Protein AF-A0A2L0F1R9-F1 (afdb_monomer)

Solvent-accessible surface area (backbone atoms only — not comparable to full-atom values): 8525 Å² total; per-residue (Å²): 133,54,76,65,56,53,52,50,51,50,50,52,46,52,49,32,51,51,50,29,54,49,26,49,49,51,19,50,38,36,67,78,36,43,50,64,43,26,44,50,38,36,63,46,84,71,78,64,96,80,45,59,57,54,50,50,19,52,49,28,46,52,47,27,50,54,28,47,51,23,57,75,40,32,87,84,40,50,66,40,33,49,53,45,15,51,56,27,46,56,44,29,55,54,37,50,52,46,73,75,64,57,87,58,61,24,77,60,31,68,63,51,47,75,48,48,22,59,48,25,42,50,52,14,54,48,31,45,52,55,44,74,70,47,95,64,80,67,60,82,83,63,68,84,81,79,78,80,80,81,85,85,80,79,135

Sequence (155 aa):
MTPSDRALGRRITALLAALVLVDLTLAIWAFFFPQAWFDAFHGTAYVDPAALLPRAAASWTGFLLMQSIALVRWRMETWWLLIVAGVRLSEVFSDLVYVLMADDVTWFAMTALPATGPLNALFGWWLIRAWKRRPGSSRLHGSSLRADAPASGLS

Organism: Sorangium cellulosum (NCBI:txid56)

Secondary structure (DSSP, 8-state):
--HHHHHHHHHHHHHHHHHHHHHHHHHHHHHH-HHHHHHHHTSS----TT-HHHHHHHHHHHHHHHHHHHHHHTTT-TTHHHHHHHHHHHHHHHHHHHHHH-SS--HHHHHHHHHHHHHHHHHHHHHHHHHHTSTTTTSSSSSSS-S--------

Structure (mmCIF, N/CA/C/O backbone):
data_AF-A0A2L0F1R9-F1
#
_entry.id   AF-A0A2L0F1R9-F1
#
loop_
_atom_site.group_PDB
_atom_site.id
_atom_site.type_symbol
_atom_site.label_atom_id
_atom_site.label_alt_id
_atom_site.label_comp_id
_atom_site.label_asym_id
_atom_site.label_entity_id
_atom_site.label_seq_id
_atom_site.pdbx_PDB_ins_code
_atom_site.Cartn_x
_atom_site.Cartn_y
_atom_site.Cartn_z
_atom_site.occupancy
_atom_site.B_iso_or_equiv
_atom_site.auth_seq_id
_atom_site.auth_comp_id
_atom_site.auth_asym_id
_atom_site.auth_atom_id
_atom_site.pdbx_PDB_model_num
ATOM 1 N N . MET A 1 1 ? -23.088 0.816 20.670 1.00 62.81 1 MET A N 1
ATOM 2 C CA . MET A 1 1 ? -22.220 1.382 19.611 1.00 62.81 1 MET A CA 1
ATOM 3 C C . MET A 1 1 ? -22.983 2.510 18.937 1.00 62.81 1 MET A C 1
ATOM 5 O O . MET A 1 1 ? -24.098 2.269 18.481 1.00 62.81 1 MET A O 1
ATOM 9 N N . THR A 1 2 ? -22.450 3.730 18.946 1.00 81.06 2 THR A N 1
ATOM 10 C CA . THR A 1 2 ? -23.170 4.903 18.423 1.00 81.06 2 THR A CA 1
ATOM 11 C C . THR A 1 2 ? -23.281 4.851 16.885 1.00 81.06 2 THR A C 1
ATOM 13 O O . THR A 1 2 ? -22.531 4.114 16.230 1.00 81.06 2 THR A O 1
ATOM 16 N N . PRO A 1 3 ? -24.208 5.599 16.253 1.00 80.50 3 PRO A N 1
ATOM 17 C CA . PRO A 1 3 ? -24.269 5.700 14.792 1.00 80.50 3 PRO A CA 1
ATOM 18 C C . PRO A 1 3 ? -22.939 6.138 14.154 1.00 80.50 3 PRO A C 1
ATOM 20 O O . PRO A 1 3 ? -22.554 5.590 13.116 1.00 80.50 3 PRO A O 1
ATOM 23 N N . SER A 1 4 ? -22.204 7.053 14.797 1.00 84.94 4 SER A N 1
ATOM 24 C CA . SER A 1 4 ? -20.882 7.513 14.352 1.00 84.94 4 SER A CA 1
ATOM 25 C C . SER A 1 4 ? -19.816 6.414 14.454 1.00 84.94 4 SER A C 1
ATOM 27 O O . SER A 1 4 ? -19.027 6.256 13.520 1.00 84.94 4 SER A O 1
ATOM 29 N N . ASP A 1 5 ? -19.844 5.579 15.498 1.00 86.19 5 ASP A N 1
ATOM 30 C CA . ASP A 1 5 ? -18.935 4.428 15.632 1.00 86.19 5 ASP A CA 1
ATOM 31 C C . ASP A 1 5 ? -19.138 3.397 14.515 1.00 86.19 5 ASP A C 1
ATOM 33 O O . ASP A 1 5 ? -18.168 2.842 13.980 1.00 86.19 5 ASP A O 1
ATOM 37 N N . ARG A 1 6 ? -20.402 3.132 14.146 1.00 89.31 6 ARG A N 1
ATOM 38 C CA . ARG A 1 6 ? -20.746 2.219 13.042 1.00 89.31 6 ARG A CA 1
ATOM 39 C C . ARG A 1 6 ? -20.261 2.766 11.703 1.00 89.31 6 ARG A C 1
ATOM 41 O O . ARG A 1 6 ? -19.674 2.019 10.921 1.00 89.31 6 ARG A O 1
ATOM 48 N N . ALA A 1 7 ? -20.457 4.061 11.455 1.00 93.94 7 ALA A N 1
ATOM 49 C CA . ALA A 1 7 ? -19.968 4.718 10.246 1.00 93.94 7 ALA A CA 1
ATOM 50 C C . ALA A 1 7 ? -18.433 4.679 10.154 1.00 93.94 7 ALA A C 1
ATOM 52 O O . ALA A 1 7 ? -17.897 4.304 9.112 1.00 93.94 7 ALA A O 1
ATOM 53 N N . LEU A 1 8 ? -17.727 4.983 11.250 1.00 93.56 8 LEU A N 1
ATOM 54 C CA . LEU A 1 8 ? -16.269 4.861 11.323 1.00 93.56 8 LEU A CA 1
ATOM 55 C C . LEU A 1 8 ? -15.819 3.424 11.039 1.00 93.56 8 LEU A C 1
ATOM 57 O O . LEU A 1 8 ? -14.900 3.215 10.255 1.00 93.56 8 LEU A O 1
ATOM 61 N N . GLY A 1 9 ? -16.491 2.429 11.622 1.00 95.50 9 GLY A N 1
ATOM 62 C CA . GLY A 1 9 ? -16.140 1.030 11.396 1.00 95.50 9 GLY A CA 1
ATOM 63 C C . GLY A 1 9 ? -16.305 0.573 9.946 1.00 95.50 9 GLY A C 1
ATOM 64 O O . GLY A 1 9 ? -15.455 -0.159 9.438 1.00 95.50 9 GLY A O 1
ATOM 65 N N . ARG A 1 10 ? -17.351 1.045 9.254 1.00 96.81 10 ARG A N 1
ATOM 66 C CA . ARG A 1 10 ? -17.509 0.806 7.811 1.00 96.81 10 ARG A CA 1
ATOM 67 C C . ARG A 1 10 ? -16.386 1.451 7.006 1.00 96.81 10 ARG A C 1
ATOM 69 O O . ARG A 1 10 ? -15.834 0.789 6.140 1.00 96.81 10 ARG A O 1
ATOM 76 N N . ARG A 1 11 ? -16.007 2.692 7.330 1.00 97.75 11 ARG A N 1
ATOM 77 C CA . ARG A 1 11 ? -14.901 3.399 6.658 1.00 97.75 11 ARG A CA 1
ATOM 78 C C . ARG A 1 11 ? -13.561 2.686 6.844 1.00 97.75 11 ARG A C 1
ATOM 80 O O . ARG A 1 11 ? -12.839 2.532 5.872 1.00 97.75 11 ARG A O 1
ATOM 87 N N . ILE A 1 12 ? -13.264 2.202 8.054 1.00 97.81 12 ILE A N 1
ATOM 88 C CA . ILE A 1 12 ? -12.049 1.411 8.323 1.00 97.81 12 ILE A CA 1
ATOM 89 C C . ILE A 1 12 ? -12.054 0.138 7.472 1.00 97.81 12 ILE A C 1
ATOM 91 O O . ILE A 1 12 ? -11.073 -0.154 6.803 1.00 97.81 12 ILE A O 1
ATOM 95 N N . THR A 1 13 ? -13.175 -0.590 7.465 1.00 98.31 13 THR A N 1
ATOM 96 C CA . THR A 1 13 ? -13.307 -1.836 6.691 1.00 98.31 13 THR A CA 1
ATOM 97 C C . THR A 1 13 ? -13.138 -1.579 5.192 1.00 98.31 13 THR A C 1
ATOM 99 O O . THR A 1 13 ? -12.407 -2.305 4.533 1.00 98.31 13 THR A O 1
ATOM 102 N N . ALA A 1 14 ? -13.777 -0.530 4.665 1.00 98.50 14 ALA A N 1
ATOM 103 C CA . ALA A 1 14 ? -13.685 -0.158 3.257 1.00 98.50 14 ALA A CA 1
ATOM 104 C C . ALA A 1 14 ? -12.257 0.242 2.863 1.00 98.50 14 ALA A C 1
ATOM 106 O O . ALA A 1 14 ? -11.772 -0.212 1.834 1.00 98.50 14 ALA A O 1
ATOM 107 N N . LEU A 1 15 ? -11.570 1.030 3.699 1.00 98.44 15 LEU A N 1
ATOM 108 C CA . LEU A 1 15 ? -10.174 1.387 3.459 1.00 98.44 15 LEU A CA 1
ATOM 109 C C . LEU A 1 15 ? -9.278 0.144 3.462 1.00 98.44 15 LEU A C 1
ATOM 111 O O . LEU A 1 15 ? -8.523 -0.046 2.521 1.00 98.44 15 LEU A O 1
ATOM 115 N N . LEU A 1 16 ? -9.382 -0.722 4.475 1.00 98.62 16 LEU A N 1
ATOM 116 C CA . LEU A 1 16 ? -8.581 -1.950 4.541 1.00 98.62 16 LEU A CA 1
ATOM 117 C C . LEU A 1 16 ? -8.825 -2.854 3.326 1.00 98.62 16 LEU A C 1
ATOM 119 O O . LEU A 1 16 ? -7.867 -3.364 2.759 1.00 98.62 16 LEU A O 1
ATOM 123 N N . ALA A 1 17 ? -10.078 -3.006 2.890 1.00 98.69 17 ALA A N 1
ATOM 124 C CA . ALA A 1 17 ? -10.408 -3.772 1.691 1.00 98.69 17 ALA A CA 1
ATOM 125 C C . ALA A 1 17 ? -9.820 -3.142 0.418 1.00 98.69 17 ALA A C 1
ATOM 127 O O . ALA A 1 17 ? -9.255 -3.853 -0.406 1.00 98.69 17 ALA A O 1
ATOM 128 N N . ALA A 1 18 ? -9.900 -1.816 0.271 1.00 98.44 18 ALA A N 1
ATOM 129 C CA . ALA A 1 18 ? -9.290 -1.117 -0.857 1.00 98.44 18 ALA A CA 1
ATOM 130 C C . ALA A 1 18 ? -7.767 -1.308 -0.879 1.00 98.44 18 ALA A C 1
ATOM 132 O O . ALA A 1 18 ? -7.210 -1.611 -1.928 1.00 98.44 18 ALA A O 1
ATOM 133 N N . LEU A 1 19 ? -7.109 -1.212 0.281 1.00 98.38 19 LEU A N 1
ATOM 134 C CA . LEU A 1 19 ? -5.678 -1.477 0.402 1.00 98.38 19 LEU A CA 1
ATOM 135 C C . LEU A 1 19 ? -5.348 -2.923 -0.004 1.00 98.38 19 LEU A C 1
ATOM 137 O O . LEU A 1 19 ? -4.481 -3.107 -0.851 1.00 98.38 19 LEU A O 1
ATOM 141 N N . VAL A 1 20 ? -6.068 -3.939 0.517 1.00 98.69 20 VAL A N 1
ATOM 142 C CA . VAL A 1 20 ? -5.958 -5.362 0.087 1.00 98.69 20 VAL A CA 1
ATOM 143 C C . VAL A 1 20 ? -5.954 -5.469 -1.434 1.00 98.69 20 VAL A C 1
ATOM 145 O O . VAL A 1 20 ? -5.047 -6.074 -1.994 1.00 98.69 20 VAL A O 1
ATOM 148 N N . LEU A 1 21 ? -6.935 -4.861 -2.098 1.00 98.56 21 LEU A N 1
ATOM 149 C CA . LEU A 1 21 ? -7.051 -4.940 -3.551 1.00 98.56 21 LEU A CA 1
ATOM 150 C C . LEU A 1 21 ? -5.886 -4.257 -4.275 1.00 98.56 21 LEU A C 1
ATOM 152 O O . LEU A 1 21 ? -5.399 -4.799 -5.267 1.00 98.56 21 LEU A O 1
ATOM 156 N N . VAL A 1 22 ? -5.423 -3.107 -3.782 1.00 97.31 22 VAL A N 1
ATOM 157 C CA . VAL A 1 22 ? -4.289 -2.383 -4.373 1.00 97.31 22 VAL A CA 1
ATOM 158 C C . VAL A 1 22 ? -3.011 -3.216 -4.302 1.00 97.31 22 VAL A C 1
ATOM 160 O O . VAL A 1 22 ? -2.426 -3.485 -5.347 1.00 97.31 22 VAL A O 1
ATOM 163 N N . ASP A 1 23 ? -2.601 -3.690 -3.121 1.00 98.19 23 ASP A N 1
ATOM 164 C CA . ASP A 1 23 ? -1.336 -4.434 -3.013 1.00 98.19 23 ASP A CA 1
ATOM 165 C C . ASP A 1 23 ? -1.412 -5.818 -3.659 1.00 98.19 23 ASP A C 1
ATOM 167 O O . ASP A 1 23 ? -0.413 -6.294 -4.188 1.00 98.19 23 ASP A O 1
ATOM 171 N N . LEU A 1 24 ? -2.594 -6.445 -3.691 1.00 98.50 24 LEU A N 1
ATOM 172 C CA . LEU A 1 24 ? -2.804 -7.652 -4.490 1.00 98.50 24 LEU A CA 1
ATOM 173 C C . LEU A 1 24 ? -2.557 -7.376 -5.976 1.00 98.50 24 LEU A C 1
ATOM 175 O O . LEU A 1 24 ? -1.864 -8.146 -6.636 1.00 98.50 24 LEU A O 1
ATOM 179 N N . THR A 1 25 ? -3.105 -6.274 -6.491 1.00 98.06 25 THR A N 1
ATOM 180 C CA . THR A 1 25 ? -2.939 -5.883 -7.896 1.00 98.06 25 THR A CA 1
ATOM 181 C C . THR A 1 25 ? -1.476 -5.584 -8.204 1.00 98.06 25 THR A C 1
ATOM 183 O O . THR A 1 25 ? -0.948 -6.113 -9.177 1.00 98.06 25 THR A O 1
ATOM 186 N N . LEU A 1 26 ? -0.804 -4.795 -7.360 1.00 96.69 26 LEU A N 1
ATOM 187 C CA . LEU A 1 26 ? 0.607 -4.447 -7.537 1.00 96.69 26 LEU A CA 1
ATOM 188 C C . LEU A 1 26 ? 1.517 -5.678 -7.458 1.00 96.69 26 LEU A C 1
ATOM 190 O O . LEU A 1 26 ? 2.365 -5.863 -8.329 1.00 96.69 26 LEU A O 1
ATOM 194 N N . ALA A 1 27 ? 1.308 -6.554 -6.470 1.00 98.00 27 ALA A N 1
ATOM 195 C CA . ALA A 1 27 ? 2.075 -7.788 -6.330 1.00 98.00 27 ALA A CA 1
ATOM 196 C C . ALA A 1 27 ? 1.891 -8.714 -7.540 1.00 98.00 27 ALA A C 1
ATOM 198 O O . ALA A 1 27 ? 2.876 -9.219 -8.076 1.00 98.00 27 ALA A O 1
ATOM 199 N N . ILE A 1 28 ? 0.650 -8.909 -8.008 1.00 98.25 28 ILE A N 1
ATOM 200 C CA . ILE A 1 28 ? 0.379 -9.733 -9.193 1.00 98.25 28 ILE A CA 1
ATOM 201 C C . ILE A 1 28 ? 1.031 -9.122 -10.434 1.00 98.25 28 ILE A C 1
ATOM 203 O O . ILE A 1 28 ? 1.691 -9.832 -11.192 1.00 98.25 28 ILE A O 1
ATOM 207 N N . TRP A 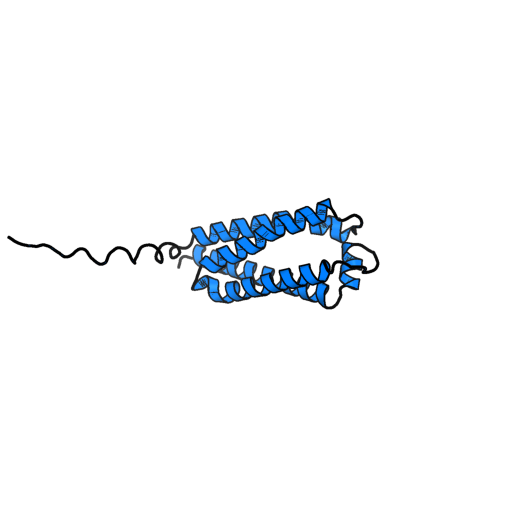1 29 ? 0.859 -7.816 -10.643 1.00 97.81 29 TRP A N 1
ATOM 208 C CA . TRP A 1 29 ? 1.400 -7.130 -11.810 1.00 97.81 29 TRP A CA 1
ATOM 209 C C . TRP A 1 29 ? 2.924 -7.262 -11.862 1.00 97.81 29 TRP A C 1
ATOM 211 O O . TRP A 1 29 ? 3.466 -7.702 -12.872 1.00 97.81 29 TRP A O 1
ATOM 221 N N . ALA A 1 30 ? 3.609 -6.983 -10.756 1.00 97.06 30 ALA A N 1
ATOM 222 C CA . ALA A 1 30 ? 5.064 -7.016 -10.720 1.00 97.06 30 ALA A 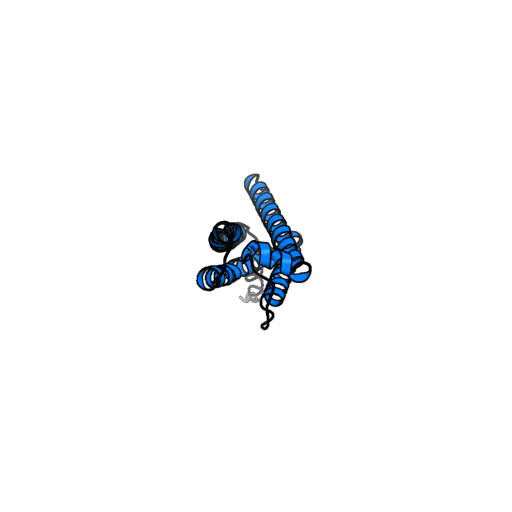CA 1
ATOM 223 C C . ALA A 1 30 ? 5.666 -8.428 -10.749 1.00 97.06 30 ALA A C 1
ATOM 225 O O . ALA A 1 30 ? 6.708 -8.613 -11.374 1.00 97.06 30 ALA A O 1
ATOM 226 N N . PHE A 1 31 ? 5.031 -9.435 -10.135 1.00 97.44 31 PHE A N 1
ATOM 227 C CA . PHE A 1 31 ? 5.542 -10.810 -10.205 1.00 97.44 31 PHE A CA 1
ATOM 228 C C . PHE A 1 31 ? 5.286 -11.480 -11.551 1.00 97.44 31 PHE A C 1
ATOM 230 O O . PHE A 1 31 ? 6.179 -12.126 -12.095 1.00 97.44 31 PHE A O 1
ATOM 237 N N . PHE A 1 32 ? 4.060 -11.379 -12.066 1.00 98.06 32 PHE A N 1
ATOM 238 C CA . PHE A 1 32 ? 3.626 -12.197 -13.200 1.00 98.06 32 PHE A CA 1
ATOM 239 C C . PHE A 1 32 ? 3.670 -11.452 -14.532 1.00 98.06 32 PHE A C 1
ATOM 241 O O . PHE A 1 32 ? 3.745 -12.089 -15.581 1.00 98.06 32 PHE A O 1
ATOM 248 N N . PHE A 1 33 ? 3.658 -10.118 -14.507 1.00 97.94 33 PHE A N 1
ATOM 249 C CA . PHE A 1 33 ? 3.646 -9.288 -15.709 1.00 97.94 33 PHE A CA 1
ATOM 250 C C . PHE A 1 33 ? 4.683 -8.147 -15.633 1.00 97.94 33 PHE A C 1
ATOM 252 O O . PHE A 1 33 ? 4.331 -6.988 -15.871 1.00 97.94 33 PHE A O 1
ATOM 259 N N . PRO A 1 34 ? 5.966 -8.443 -15.332 1.00 97.25 34 PRO A N 1
ATOM 260 C CA . PRO A 1 34 ? 6.982 -7.417 -15.092 1.00 97.25 34 PRO A CA 1
ATOM 261 C C . PRO A 1 34 ? 7.226 -6.516 -16.308 1.00 97.25 34 PRO A C 1
ATOM 263 O O . PRO A 1 34 ? 7.380 -5.310 -16.143 1.00 97.25 34 PRO A O 1
ATOM 266 N N . GLN A 1 35 ? 7.176 -7.063 -17.531 1.00 97.62 35 GLN A N 1
ATOM 267 C CA . GLN A 1 35 ? 7.290 -6.254 -18.749 1.00 97.62 35 GLN A CA 1
ATOM 268 C C . GLN A 1 35 ? 6.130 -5.266 -18.879 1.00 97.62 35 GLN A C 1
ATOM 270 O O . GLN A 1 35 ? 6.365 -4.085 -19.081 1.00 97.62 35 GLN A O 1
ATOM 275 N N . ALA A 1 36 ? 4.887 -5.714 -18.678 1.00 97.56 36 ALA A N 1
ATOM 276 C CA . ALA A 1 36 ? 3.728 -4.825 -18.743 1.00 97.56 36 ALA A CA 1
ATOM 277 C C . ALA A 1 36 ? 3.777 -3.735 -17.659 1.00 97.56 36 ALA A C 1
ATOM 279 O O . ALA A 1 36 ? 3.273 -2.633 -17.862 1.00 97.56 36 ALA A O 1
ATOM 280 N N . TRP A 1 37 ? 4.356 -4.044 -16.494 1.00 96.44 37 TRP A N 1
ATOM 281 C CA . TRP A 1 37 ? 4.586 -3.054 -15.444 1.00 96.44 37 TRP A CA 1
ATOM 282 C C . TRP A 1 37 ? 5.622 -2.017 -15.900 1.00 96.44 37 TRP A C 1
ATOM 284 O O . TRP A 1 37 ? 5.363 -0.819 -15.814 1.00 96.44 37 TRP A O 1
ATOM 294 N N . PHE A 1 38 ? 6.749 -2.460 -16.466 1.00 95.31 38 PHE A N 1
ATOM 295 C CA . PHE A 1 38 ? 7.780 -1.573 -17.015 1.00 95.31 38 PHE A CA 1
ATOM 296 C C . PHE A 1 38 ? 7.256 -0.713 -18.166 1.00 95.31 38 PHE A C 1
ATOM 298 O O . PHE A 1 38 ? 7.492 0.491 -18.175 1.00 95.31 38 PHE A O 1
ATOM 305 N N . ASP A 1 39 ? 6.470 -1.276 -19.080 1.00 95.88 39 ASP A N 1
ATOM 306 C CA . ASP A 1 39 ? 5.844 -0.525 -20.170 1.00 95.88 39 ASP A CA 1
ATOM 307 C C . ASP A 1 39 ? 4.930 0.583 -19.630 1.00 95.88 39 ASP A C 1
ATOM 309 O O . ASP A 1 39 ? 4.935 1.706 -20.134 1.00 95.88 39 ASP A O 1
ATOM 313 N N . ALA A 1 40 ? 4.163 0.289 -18.576 1.00 94.88 40 ALA A N 1
ATOM 314 C CA . ALA A 1 40 ? 3.245 1.248 -17.979 1.00 94.88 40 ALA A CA 1
ATOM 315 C C . ALA A 1 40 ? 3.955 2.341 -17.175 1.00 94.88 40 ALA A C 1
ATOM 317 O O . ALA A 1 40 ? 3.522 3.491 -17.241 1.00 94.88 40 ALA A O 1
ATOM 318 N N . PHE A 1 41 ? 5.006 2.015 -16.416 1.00 93.38 41 PHE A N 1
ATOM 319 C CA . PHE A 1 41 ? 5.662 2.970 -15.514 1.00 93.38 41 PHE A CA 1
ATOM 320 C C . PHE A 1 41 ? 6.896 3.652 -16.110 1.00 93.38 41 PHE A C 1
ATOM 322 O O . PHE A 1 41 ? 7.111 4.832 -15.843 1.00 93.38 41 PHE A O 1
ATOM 329 N N . HIS A 1 42 ? 7.655 2.957 -16.953 1.00 93.75 42 HIS A N 1
ATOM 330 C CA . HIS A 1 42 ? 8.917 3.432 -17.527 1.00 93.75 42 HIS A CA 1
ATOM 331 C C . HIS A 1 42 ? 8.881 3.578 -19.052 1.00 93.75 42 HIS A C 1
ATOM 333 O O . HIS A 1 42 ? 9.608 4.397 -19.602 1.00 93.75 42 HIS A O 1
ATOM 339 N N . GLY A 1 43 ? 8.019 2.832 -19.752 1.00 94.38 43 GLY A N 1
ATOM 340 C CA . GLY A 1 43 ? 7.957 2.853 -21.217 1.00 94.38 43 GLY A CA 1
ATOM 341 C C . GLY A 1 43 ? 9.188 2.229 -21.884 1.00 94.38 43 GLY A C 1
ATOM 342 O O . GLY A 1 43 ? 9.498 2.555 -23.029 1.00 94.38 43 GLY A O 1
ATOM 343 N N . THR A 1 44 ? 9.901 1.359 -21.166 1.00 93.44 44 THR A N 1
ATOM 344 C CA . THR A 1 44 ? 11.159 0.734 -21.592 1.00 93.44 44 THR A CA 1
ATOM 345 C C . THR A 1 44 ? 11.128 -0.785 -21.394 1.00 93.44 44 THR A C 1
ATOM 347 O O . THR A 1 44 ? 10.267 -1.334 -20.705 1.00 93.44 44 THR A O 1
ATOM 350 N N . ALA A 1 45 ? 12.071 -1.496 -22.021 1.00 95.62 45 ALA A N 1
ATOM 351 C CA . ALA A 1 45 ? 12.208 -2.941 -21.848 1.00 95.62 45 ALA A CA 1
ATOM 352 C C . ALA A 1 45 ? 12.568 -3.296 -20.394 1.00 95.62 45 ALA A C 1
ATOM 354 O O . ALA A 1 45 ? 13.395 -2.628 -19.773 1.00 95.62 45 ALA A O 1
ATOM 355 N N . TYR A 1 46 ? 11.988 -4.376 -19.866 1.00 95.31 46 TYR A N 1
ATOM 356 C CA . TYR A 1 46 ? 12.278 -4.844 -18.514 1.00 95.31 46 TYR A CA 1
ATOM 357 C C . TYR A 1 46 ? 13.706 -5.388 -18.414 1.00 95.31 46 TYR A C 1
ATOM 359 O O . TYR A 1 46 ? 14.020 -6.465 -18.926 1.00 95.31 46 TYR A O 1
ATOM 367 N N . VAL A 1 47 ? 14.563 -4.642 -17.715 1.00 94.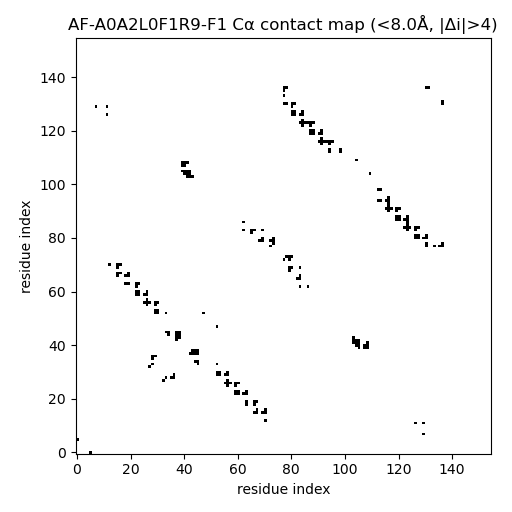31 47 VAL A N 1
ATOM 368 C CA . VAL A 1 47 ? 15.940 -5.020 -17.386 1.00 94.31 47 VAL A CA 1
ATOM 369 C C . VAL A 1 47 ? 16.191 -4.675 -15.919 1.00 94.31 47 VAL A C 1
ATOM 371 O O . VAL A 1 47 ? 16.291 -3.507 -15.562 1.00 94.31 47 VAL A O 1
ATOM 374 N N . ASP A 1 48 ? 16.291 -5.692 -15.063 1.00 91.75 48 ASP A N 1
ATOM 375 C CA . ASP A 1 48 ? 16.423 -5.514 -13.611 1.00 91.75 48 ASP A CA 1
ATOM 376 C C . ASP A 1 48 ? 17.496 -6.447 -13.020 1.00 91.75 48 ASP A C 1
ATOM 378 O O . ASP A 1 48 ? 17.184 -7.478 -12.416 1.00 91.75 48 ASP A O 1
ATOM 382 N N . PRO A 1 49 ? 18.790 -6.121 -13.199 1.00 92.50 49 PRO A N 1
ATOM 383 C CA . PRO A 1 49 ? 19.889 -6.962 -12.722 1.00 92.50 49 PRO A CA 1
ATOM 384 C C . PRO A 1 49 ? 19.966 -7.034 -11.190 1.00 92.50 49 PRO A C 1
ATOM 386 O O . PRO A 1 49 ? 20.580 -7.953 -10.651 1.00 92.50 49 PRO A O 1
ATOM 389 N N . ALA A 1 50 ? 19.357 -6.074 -10.488 1.00 93.12 50 ALA A N 1
ATOM 390 C CA . ALA A 1 50 ? 19.352 -5.990 -9.031 1.00 93.12 50 ALA A CA 1
ATOM 391 C C . ALA A 1 50 ? 18.083 -6.586 -8.389 1.00 93.12 50 ALA A C 1
ATOM 393 O O . ALA A 1 50 ? 17.967 -6.578 -7.161 1.00 93.12 50 ALA A O 1
ATOM 394 N N . ALA A 1 51 ? 17.154 -7.116 -9.195 1.00 93.44 51 ALA A N 1
ATOM 395 C CA . ALA A 1 51 ? 15.875 -7.675 -8.757 1.00 93.44 51 ALA A CA 1
ATOM 396 C C . ALA A 1 51 ? 15.053 -6.715 -7.867 1.00 93.44 51 ALA A C 1
ATOM 398 O O . ALA A 1 51 ? 14.411 -7.136 -6.896 1.00 93.44 51 ALA A O 1
ATOM 399 N N . LEU A 1 52 ? 15.066 -5.420 -8.191 1.00 92.56 52 LEU A N 1
ATOM 400 C CA . LEU A 1 52 ? 14.310 -4.392 -7.480 1.00 92.56 52 LEU A CA 1
ATOM 401 C C . LEU A 1 52 ? 12.795 -4.575 -7.631 1.00 92.56 52 LEU A C 1
ATOM 403 O O . LEU A 1 52 ? 12.080 -4.456 -6.634 1.00 92.56 52 LEU A O 1
ATOM 407 N N . LEU A 1 53 ? 12.298 -4.918 -8.824 1.00 94.75 53 LEU A N 1
ATOM 408 C CA . LEU A 1 53 ? 10.865 -5.112 -9.059 1.00 94.75 53 LEU A CA 1
ATOM 409 C C . LEU A 1 53 ? 10.331 -6.370 -8.343 1.00 94.75 53 LEU A C 1
ATOM 411 O O . LEU A 1 53 ? 9.341 -6.251 -7.616 1.00 94.75 53 LEU A O 1
ATOM 415 N N . PRO A 1 54 ? 10.983 -7.550 -8.417 1.00 96.25 54 PRO A N 1
ATOM 416 C CA . PRO A 1 54 ? 10.607 -8.697 -7.588 1.00 96.25 54 PRO A CA 1
ATOM 417 C C . PRO A 1 54 ? 10.673 -8.410 -6.083 1.00 96.25 54 PRO A C 1
ATOM 419 O O . PRO A 1 54 ? 9.823 -8.878 -5.323 1.00 96.25 54 PRO A O 1
ATOM 422 N N . ARG A 1 55 ? 11.655 -7.616 -5.629 1.00 96.44 55 ARG A N 1
ATOM 423 C CA . ARG A 1 55 ? 11.747 -7.196 -4.224 1.00 96.44 55 ARG A CA 1
ATOM 424 C C . ARG A 1 55 ? 10.579 -6.289 -3.828 1.00 96.44 55 ARG A C 1
ATOM 426 O O . ARG A 1 55 ? 10.025 -6.476 -2.746 1.00 96.44 55 ARG A O 1
ATOM 433 N N . ALA A 1 56 ? 10.179 -5.351 -4.685 1.00 95.31 56 ALA A N 1
ATOM 434 C CA . ALA A 1 56 ? 8.992 -4.525 -4.468 1.00 95.31 56 ALA A CA 1
ATOM 435 C C . ALA A 1 56 ? 7.715 -5.384 -4.418 1.00 95.31 56 ALA A C 1
ATOM 437 O O . ALA A 1 56 ? 6.918 -5.251 -3.490 1.00 95.31 56 ALA A O 1
ATOM 438 N N . ALA A 1 57 ? 7.576 -6.350 -5.331 1.00 97.25 57 ALA A N 1
ATOM 439 C CA . ALA A 1 57 ? 6.460 -7.293 -5.346 1.00 97.25 57 ALA A CA 1
ATOM 440 C C . ALA A 1 57 ? 6.370 -8.131 -4.056 1.00 97.25 57 ALA A C 1
ATOM 442 O O . ALA A 1 57 ? 5.278 -8.348 -3.514 1.00 97.25 57 ALA A O 1
ATOM 443 N N . ALA A 1 58 ? 7.516 -8.555 -3.511 1.00 97.75 58 ALA A N 1
ATOM 444 C CA . ALA A 1 58 ? 7.583 -9.238 -2.222 1.00 97.75 58 ALA A CA 1
ATOM 445 C C . ALA A 1 58 ? 7.145 -8.328 -1.060 1.00 97.75 58 ALA A C 1
ATOM 447 O O . ALA A 1 58 ? 6.382 -8.770 -0.197 1.00 97.75 58 ALA A O 1
ATOM 448 N N . SER A 1 59 ? 7.556 -7.054 -1.059 1.00 97.06 59 SER A N 1
ATOM 449 C CA . SER A 1 59 ? 7.089 -6.063 -0.078 1.00 97.06 59 SER A CA 1
ATOM 450 C C . SER A 1 59 ? 5.571 -5.876 -0.139 1.00 97.06 59 SER A C 1
ATOM 452 O O . SER A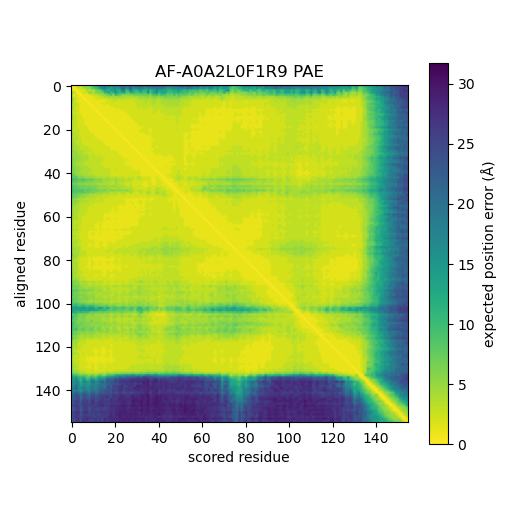 1 59 ? 4.904 -6.017 0.888 1.00 97.06 59 SER A O 1
ATOM 454 N N . TRP A 1 60 ? 5.001 -5.672 -1.333 1.00 98.31 60 TRP A N 1
ATOM 455 C CA . TRP A 1 60 ? 3.548 -5.558 -1.516 1.00 98.31 60 TRP A CA 1
ATOM 456 C C . TRP A 1 60 ? 2.806 -6.825 -1.086 1.00 98.31 60 TRP A C 1
ATOM 458 O O . TRP A 1 60 ? 1.743 -6.738 -0.479 1.00 98.31 60 TRP A O 1
ATOM 468 N N . THR A 1 61 ? 3.391 -8.009 -1.281 1.00 98.44 61 THR A N 1
ATOM 469 C CA . THR A 1 61 ? 2.828 -9.267 -0.757 1.00 98.44 61 THR A CA 1
ATOM 470 C C . THR A 1 61 ? 2.827 -9.303 0.774 1.00 98.44 61 THR A C 1
ATOM 472 O O . THR A 1 61 ? 1.849 -9.734 1.391 1.00 98.44 61 THR A O 1
ATOM 475 N N . GLY A 1 62 ? 3.891 -8.809 1.414 1.00 98.31 62 GLY A N 1
ATOM 476 C CA . GLY A 1 62 ? 3.942 -8.637 2.866 1.00 98.31 62 GLY A CA 1
ATOM 477 C C . GLY A 1 62 ? 2.865 -7.673 3.373 1.00 98.31 62 GLY A C 1
ATOM 478 O O . GLY A 1 62 ? 2.185 -7.962 4.360 1.00 98.31 62 GLY A O 1
ATOM 479 N N . PHE A 1 63 ? 2.650 -6.560 2.670 1.00 98.12 63 PHE A N 1
ATOM 480 C CA . PHE A 1 63 ? 1.595 -5.599 3.000 1.00 98.12 63 PHE A CA 1
ATOM 481 C C . PHE A 1 63 ? 0.213 -6.221 2.839 1.00 98.12 63 PHE A C 1
ATOM 483 O O . PHE A 1 63 ? -0.565 -6.227 3.798 1.00 98.12 63 PHE A O 1
ATOM 490 N N . LEU A 1 64 ? -0.044 -6.843 1.685 1.00 98.62 64 LEU A N 1
ATOM 491 C CA . LEU A 1 64 ? -1.248 -7.613 1.390 1.00 98.62 64 LEU A CA 1
ATOM 492 C C . LEU A 1 64 ? -1.585 -8.585 2.523 1.00 98.62 64 LEU A C 1
ATOM 494 O O . LEU A 1 64 ? -2.735 -8.633 2.967 1.00 98.62 64 LEU A O 1
ATOM 498 N N . LEU A 1 65 ? -0.599 -9.327 3.028 1.00 98.62 65 LEU A N 1
ATOM 499 C CA . LEU A 1 65 ? -0.795 -10.227 4.161 1.00 98.62 65 LEU A CA 1
ATOM 500 C C . LEU A 1 65 ? -1.217 -9.455 5.420 1.00 98.62 65 LEU A C 1
ATOM 502 O O . LEU A 1 65 ? -2.266 -9.748 6.000 1.00 98.62 65 LEU A O 1
ATOM 506 N N . MET A 1 66 ? -0.442 -8.445 5.826 1.00 98.56 66 MET A N 1
ATOM 507 C CA . MET A 1 66 ? -0.706 -7.686 7.055 1.00 98.56 66 MET A CA 1
ATOM 508 C C . MET A 1 66 ? -2.074 -6.996 7.039 1.00 98.56 66 MET A C 1
ATOM 510 O O . MET A 1 66 ? -2.814 -7.057 8.024 1.00 98.56 66 MET A O 1
ATOM 514 N N . GLN A 1 67 ? -2.456 -6.372 5.925 1.00 98.44 67 GLN A N 1
ATOM 515 C CA . GLN A 1 67 ? -3.751 -5.701 5.818 1.00 98.44 67 GLN A CA 1
ATOM 516 C C . GLN A 1 67 ? -4.925 -6.667 5.646 1.00 98.44 67 GLN A C 1
ATOM 518 O O . GLN A 1 67 ? -6.022 -6.343 6.095 1.00 98.44 67 GLN A O 1
ATOM 523 N N . SER A 1 68 ? -4.713 -7.859 5.077 1.00 98.69 68 SER A N 1
ATOM 524 C CA . SER A 1 68 ? -5.738 -8.911 5.038 1.00 98.69 68 SER A CA 1
ATOM 525 C C . SER A 1 68 ? -6.030 -9.431 6.442 1.00 98.69 68 SER A C 1
ATOM 527 O O . SER A 1 68 ? -7.193 -9.549 6.833 1.00 98.69 68 SER A O 1
ATOM 529 N N . ILE A 1 69 ? -4.983 -9.656 7.245 1.00 98.56 69 ILE A N 1
ATOM 530 C CA . ILE A 1 69 ? -5.149 -10.015 8.656 1.00 98.56 69 ILE A CA 1
ATOM 531 C C . ILE A 1 69 ? -5.874 -8.883 9.389 1.00 98.56 69 ILE A C 1
ATOM 533 O O . ILE A 1 69 ? -6.878 -9.127 10.066 1.00 98.56 69 ILE A O 1
ATOM 537 N N . ALA A 1 70 ? -5.438 -7.635 9.195 1.00 98.25 70 ALA A N 1
ATOM 538 C CA . ALA A 1 70 ? -6.091 -6.481 9.795 1.00 98.25 70 ALA A CA 1
ATOM 539 C C . ALA A 1 70 ? -7.569 -6.378 9.395 1.00 98.25 70 ALA A C 1
ATOM 541 O O . ALA A 1 70 ? -8.400 -6.147 10.269 1.00 98.25 70 ALA A O 1
ATOM 542 N N . LEU A 1 71 ? -7.929 -6.605 8.126 1.00 98.44 71 LEU A N 1
ATOM 543 C CA . LEU A 1 71 ? -9.308 -6.547 7.625 1.00 98.44 71 LEU A CA 1
ATOM 544 C C . LEU A 1 71 ? -10.251 -7.465 8.415 1.00 98.44 71 LEU A C 1
ATOM 546 O O . LEU A 1 71 ? -11.379 -7.069 8.721 1.00 98.44 71 LEU A O 1
ATOM 550 N N . VAL A 1 72 ? -9.771 -8.646 8.806 1.00 98.38 72 VAL A N 1
ATOM 551 C CA . VAL A 1 72 ? -10.538 -9.618 9.596 1.00 98.38 72 VAL A CA 1
ATOM 552 C C . VAL A 1 72 ? -10.472 -9.315 11.099 1.00 98.38 72 VAL A C 1
ATOM 554 O O . VAL A 1 72 ? -11.463 -9.477 11.813 1.00 98.38 72 VAL A O 1
ATOM 557 N N . ARG A 1 73 ? -9.319 -8.861 11.604 1.00 96.94 73 ARG A N 1
ATOM 558 C CA . ARG A 1 73 ? -9.008 -8.855 13.047 1.00 96.94 73 ARG A CA 1
ATOM 559 C C . ARG A 1 73 ? -9.202 -7.510 13.738 1.00 96.94 73 ARG A C 1
ATOM 561 O O . ARG A 1 73 ? -9.428 -7.484 14.949 1.00 96.94 73 ARG A O 1
ATOM 568 N N . TRP A 1 74 ? -9.220 -6.397 12.999 1.00 95.88 74 TRP A N 1
ATOM 569 C CA . TRP A 1 74 ? -9.194 -5.043 13.573 1.00 95.88 74 TRP A CA 1
ATOM 570 C C . TRP A 1 74 ? -10.351 -4.733 14.539 1.00 95.88 74 TRP A C 1
ATOM 572 O O . TRP A 1 74 ? -10.229 -3.861 15.401 1.00 95.88 74 TRP A O 1
ATOM 582 N N . ARG A 1 75 ? -11.496 -5.419 14.399 1.00 93.56 75 ARG A N 1
ATOM 583 C CA . ARG A 1 75 ? -12.659 -5.232 15.284 1.00 93.56 75 ARG A CA 1
ATOM 584 C C . ARG A 1 75 ? -12.447 -5.815 16.676 1.00 93.56 75 ARG A C 1
ATOM 586 O O . ARG A 1 75 ? -12.975 -5.253 17.630 1.00 93.56 75 ARG A O 1
ATOM 593 N N . MET A 1 76 ? -11.727 -6.930 16.764 1.00 92.50 76 MET A N 1
ATOM 594 C CA . MET A 1 76 ? -11.395 -7.597 18.025 1.00 92.50 76 MET A CA 1
ATOM 595 C C . MET A 1 76 ? -10.113 -7.011 18.623 1.00 92.50 76 MET A C 1
ATOM 597 O O . MET A 1 76 ? -10.002 -6.852 19.832 1.00 92.50 76 MET A O 1
ATOM 601 N N . GLU A 1 77 ? -9.174 -6.633 17.761 1.00 94.31 77 GLU A N 1
ATOM 602 C CA . GLU A 1 77 ? -7.824 -6.223 18.118 1.00 94.31 77 GLU A CA 1
ATOM 603 C C . GLU A 1 77 ? -7.455 -4.948 17.351 1.00 94.31 77 GLU A C 1
ATOM 605 O O . GLU A 1 77 ? -6.962 -4.982 16.224 1.00 94.31 77 GLU A O 1
ATOM 610 N N . THR A 1 78 ? -7.709 -3.784 17.950 1.00 94.25 78 THR A N 1
ATOM 611 C CA . THR A 1 78 ? -7.562 -2.498 17.244 1.00 94.25 78 THR A CA 1
ATOM 612 C C . THR A 1 78 ? -6.117 -2.161 16.881 1.00 94.25 78 THR A C 1
ATOM 614 O O . THR A 1 78 ? -5.900 -1.353 15.980 1.00 94.25 78 THR A O 1
ATOM 617 N N . TRP A 1 79 ? -5.129 -2.770 17.541 1.00 95.81 79 TRP A N 1
ATOM 618 C CA . TRP A 1 79 ? -3.703 -2.548 17.285 1.00 95.81 79 TRP A CA 1
ATOM 619 C C . TRP A 1 79 ? -3.277 -2.943 15.859 1.00 95.81 79 TRP A C 1
ATOM 621 O O . TRP A 1 79 ? -2.343 -2.347 15.331 1.00 95.81 79 TRP A O 1
ATOM 631 N N . TRP A 1 80 ? -4.024 -3.820 15.174 1.00 97.44 80 TRP A N 1
ATOM 632 C CA . TRP A 1 80 ? -3.827 -4.101 13.744 1.00 97.44 80 TRP A CA 1
ATOM 633 C C . TRP A 1 80 ? -3.920 -2.849 12.860 1.00 97.44 80 TRP A C 1
ATOM 635 O O . TRP A 1 80 ? -3.260 -2.774 11.826 1.00 97.44 80 TRP A O 1
ATOM 645 N N . LEU A 1 81 ? -4.678 -1.826 13.276 1.00 97.75 81 LEU A N 1
ATOM 646 C CA . LEU A 1 81 ? -4.717 -0.542 12.568 1.00 97.75 81 LEU A CA 1
ATOM 647 C C . LEU A 1 81 ? -3.371 0.190 12.630 1.00 97.75 81 LEU A C 1
ATOM 649 O O . LEU A 1 81 ? -3.029 0.892 11.683 1.00 97.75 81 LEU A O 1
ATOM 653 N N . LEU A 1 82 ? -2.608 0.023 13.717 1.00 97.88 82 LEU A N 1
ATOM 654 C CA . LEU A 1 82 ? -1.268 0.596 13.846 1.00 97.88 82 LEU A CA 1
ATOM 655 C C . LEU A 1 82 ? -0.251 -0.141 12.978 1.00 97.88 82 LEU A C 1
ATOM 657 O O . LEU A 1 82 ? 0.599 0.520 12.392 1.00 97.88 82 LEU A O 1
ATOM 661 N N . ILE A 1 83 ? -0.362 -1.469 12.841 1.00 98.31 83 ILE A N 1
ATOM 662 C CA . ILE A 1 83 ? 0.494 -2.219 11.907 1.00 98.31 83 ILE A CA 1
ATOM 663 C C . ILE A 1 83 ? 0.283 -1.699 10.490 1.00 98.31 83 ILE A C 1
ATOM 665 O O . ILE A 1 83 ? 1.243 -1.316 9.827 1.00 98.31 83 ILE A O 1
ATOM 669 N N . VAL A 1 84 ? -0.973 -1.648 10.031 1.00 98.50 84 VAL A N 1
ATOM 670 C CA . VAL A 1 84 ? -1.267 -1.186 8.668 1.00 98.50 84 VAL A CA 1
ATOM 671 C C . VAL A 1 84 ? -0.870 0.277 8.496 1.00 98.50 84 VAL A C 1
ATOM 673 O O . VAL A 1 84 ? -0.368 0.645 7.440 1.00 98.50 84 VAL A O 1
ATOM 676 N N . ALA A 1 85 ? -1.021 1.112 9.529 1.00 98.38 85 ALA A N 1
ATOM 677 C CA . ALA A 1 85 ? -0.503 2.472 9.482 1.00 98.38 85 ALA A CA 1
ATOM 678 C C . ALA A 1 85 ? 1.020 2.512 9.294 1.00 98.38 85 ALA A C 1
ATOM 680 O O . ALA A 1 85 ? 1.493 3.277 8.461 1.00 98.38 85 ALA A O 1
ATOM 681 N N . GLY A 1 86 ? 1.773 1.679 10.019 1.00 98.06 86 GLY A N 1
ATOM 682 C CA . GLY A 1 86 ? 3.223 1.553 9.860 1.00 98.06 86 GLY A CA 1
ATOM 683 C C . GLY A 1 86 ? 3.616 1.128 8.445 1.00 98.06 86 GLY A C 1
ATOM 684 O O . GLY A 1 86 ? 4.460 1.775 7.837 1.00 98.06 86 GLY A O 1
ATOM 685 N N . VAL A 1 87 ? 2.925 0.125 7.897 1.00 97.56 87 VAL A N 1
ATOM 686 C CA . VAL A 1 87 ? 3.081 -0.322 6.502 1.00 97.56 87 VAL A CA 1
ATOM 687 C C . VAL A 1 87 ? 2.852 0.819 5.504 1.00 97.56 87 VAL A C 1
ATOM 689 O O . VAL A 1 87 ? 3.639 1.004 4.583 1.00 97.56 87 VAL A O 1
ATOM 692 N N . ARG A 1 88 ? 1.799 1.629 5.681 1.00 97.75 88 ARG A N 1
ATOM 693 C CA . ARG A 1 88 ? 1.564 2.765 4.775 1.00 97.75 88 ARG A CA 1
ATOM 694 C C . ARG A 1 88 ? 2.629 3.837 4.914 1.00 97.75 88 ARG A C 1
ATOM 696 O O . ARG A 1 88 ? 3.081 4.381 3.918 1.00 97.75 88 ARG A O 1
ATOM 703 N N . LEU A 1 89 ? 3.052 4.138 6.136 1.00 97.50 89 LEU A N 1
ATOM 704 C CA . LEU A 1 89 ? 4.072 5.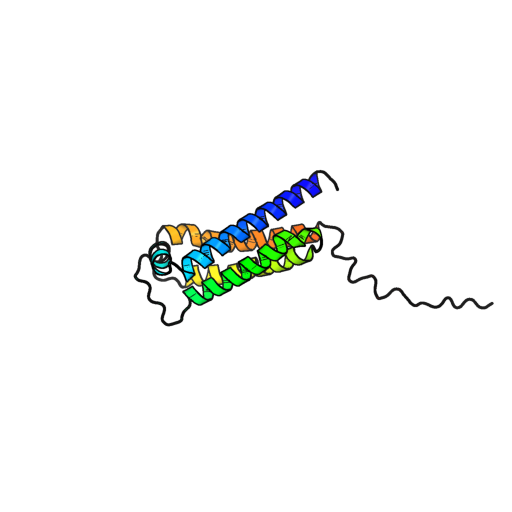154 6.364 1.00 97.50 89 LEU A CA 1
ATOM 705 C C . LEU A 1 89 ? 5.448 4.739 5.828 1.00 97.50 89 LEU A C 1
ATOM 707 O O . LEU A 1 89 ? 6.188 5.617 5.396 1.00 97.50 89 LEU A O 1
ATOM 711 N N . SER A 1 90 ? 5.787 3.443 5.804 1.00 95.75 90 SER A N 1
ATOM 712 C CA . SER A 1 90 ? 7.040 2.996 5.182 1.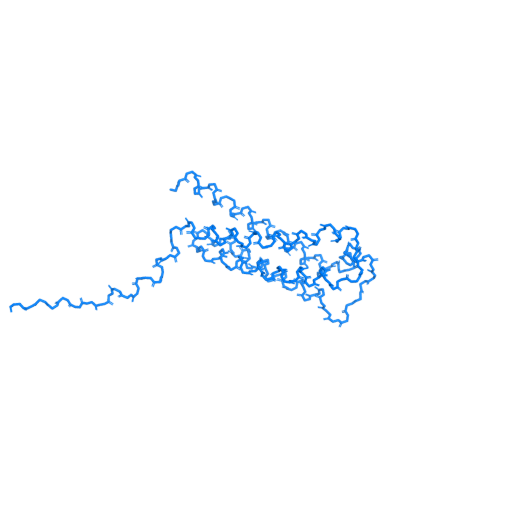00 95.75 90 SER A CA 1
ATOM 713 C C . SER A 1 90 ? 7.064 3.241 3.674 1.00 95.75 90 SER A C 1
ATOM 715 O O . SER A 1 90 ? 8.106 3.629 3.153 1.00 95.75 90 SER A O 1
ATOM 717 N N . GLU A 1 91 ? 5.923 3.109 2.992 1.00 94.88 91 GLU A N 1
ATOM 718 C CA . GLU A 1 91 ? 5.846 3.335 1.542 1.00 94.88 91 GLU A CA 1
ATOM 719 C C . GLU A 1 91 ? 6.029 4.794 1.140 1.00 94.88 91 GLU A C 1
ATOM 721 O O . GLU A 1 91 ? 6.487 5.055 0.037 1.00 94.88 91 GLU A O 1
ATOM 726 N N . VAL A 1 92 ? 5.797 5.751 2.043 1.00 94.50 92 VAL A N 1
ATOM 727 C CA . VAL A 1 92 ? 6.073 7.172 1.767 1.00 94.50 92 VAL A CA 1
ATOM 728 C C . VAL A 1 92 ? 7.533 7.381 1.352 1.00 94.50 92 VAL A C 1
ATOM 730 O O . VAL A 1 92 ? 7.819 8.192 0.474 1.00 94.50 92 VAL A O 1
ATOM 733 N N . PHE A 1 93 ? 8.460 6.642 1.967 1.00 90.62 93 PHE A N 1
ATOM 734 C CA . PHE A 1 93 ? 9.877 6.720 1.624 1.00 90.62 93 PHE A CA 1
ATOM 735 C C . PHE A 1 93 ? 10.191 5.989 0.319 1.00 90.62 93 PHE A C 1
ATOM 737 O O . PHE A 1 93 ? 10.973 6.509 -0.472 1.00 90.62 93 PHE A O 1
ATOM 744 N N . SER A 1 94 ? 9.563 4.835 0.073 1.00 89.75 94 SER A N 1
ATOM 745 C CA . SER A 1 94 ? 9.671 4.115 -1.202 1.00 89.75 94 SER A CA 1
ATOM 746 C C . SER A 1 94 ? 9.210 4.997 -2.367 1.00 89.75 94 SER A C 1
ATOM 748 O O . SER A 1 94 ? 9.945 5.168 -3.335 1.00 89.75 94 SER A O 1
ATOM 750 N N . ASP A 1 95 ? 8.039 5.626 -2.228 1.00 89.81 95 ASP A N 1
ATOM 751 C CA . ASP A 1 95 ? 7.441 6.534 -3.210 1.00 89.81 95 ASP A CA 1
ATOM 752 C C . ASP A 1 95 ? 8.337 7.756 -3.461 1.00 89.81 95 ASP A C 1
ATOM 754 O O . ASP A 1 95 ? 8.572 8.143 -4.605 1.00 89.81 95 ASP A O 1
ATOM 758 N N . LEU A 1 96 ? 8.884 8.352 -2.393 1.00 88.12 96 LEU A N 1
ATOM 759 C CA . LEU A 1 96 ? 9.785 9.499 -2.508 1.00 88.12 96 LEU A CA 1
ATOM 760 C C . LEU A 1 96 ? 11.075 9.134 -3.247 1.00 88.12 96 LEU A C 1
ATOM 762 O O . LEU A 1 96 ? 11.490 9.864 -4.143 1.00 88.12 96 LEU A O 1
ATOM 766 N N . VAL A 1 97 ? 11.706 8.016 -2.879 1.00 89.31 97 VAL A N 1
ATOM 767 C CA . VAL A 1 97 ? 12.919 7.538 -3.556 1.00 89.31 97 VAL A CA 1
ATOM 768 C C . VAL A 1 97 ? 12.624 7.267 -5.026 1.00 89.31 97 VAL A C 1
ATOM 770 O O . VAL A 1 97 ? 13.400 7.683 -5.878 1.00 89.31 97 VAL A O 1
ATOM 773 N N . TYR A 1 98 ? 11.483 6.647 -5.328 1.00 87.62 98 TYR A N 1
ATOM 774 C CA . TYR A 1 98 ? 11.079 6.368 -6.700 1.00 87.62 98 TYR A CA 1
ATOM 775 C C . TYR A 1 98 ? 10.953 7.652 -7.521 1.00 87.62 98 TYR A C 1
ATOM 777 O O . TYR A 1 98 ? 11.570 7.774 -8.573 1.00 87.62 98 TYR A O 1
ATOM 785 N N . VAL A 1 99 ? 10.185 8.631 -7.037 1.00 86.62 99 VAL A N 1
ATOM 786 C CA . VAL A 1 99 ? 9.966 9.894 -7.759 1.00 86.62 99 VAL A CA 1
ATOM 787 C C . VAL A 1 99 ? 11.274 10.661 -7.973 1.00 86.62 99 VAL A C 1
ATOM 789 O O . VAL A 1 99 ? 11.425 11.323 -8.994 1.00 86.62 99 VAL A O 1
ATOM 792 N N . LEU A 1 100 ? 12.217 10.583 -7.029 1.00 87.69 100 LEU A N 1
ATOM 793 C CA . LEU A 1 100 ? 13.494 11.296 -7.118 1.00 87.69 100 LEU A CA 1
ATOM 794 C C . LEU A 1 100 ? 14.550 10.587 -7.973 1.00 87.69 100 LEU A C 1
ATOM 796 O O . LEU A 1 100 ? 15.479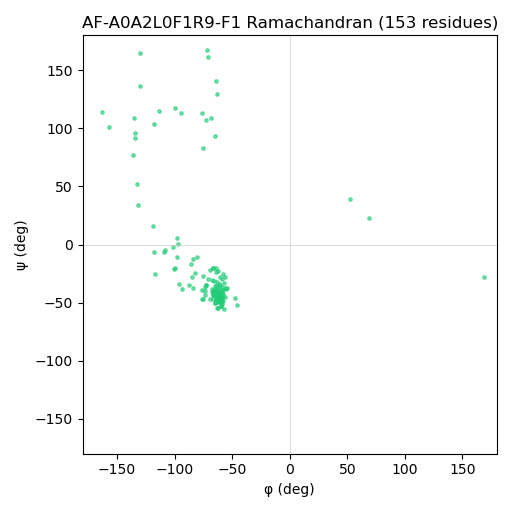 11.253 -8.423 1.00 87.69 100 LEU A O 1
ATOM 800 N N . MET A 1 101 ? 14.458 9.265 -8.138 1.00 89.81 101 MET A N 1
ATOM 801 C CA . MET A 1 101 ? 15.509 8.454 -8.768 1.00 89.81 101 MET A CA 1
ATOM 802 C C . MET A 1 101 ? 15.080 7.745 -10.053 1.00 89.81 101 MET A C 1
ATOM 804 O O . MET A 1 101 ? 15.918 7.120 -10.693 1.00 89.81 101 MET A O 1
ATOM 808 N N . ALA A 1 102 ? 13.804 7.793 -10.435 1.00 86.56 102 ALA A N 1
ATOM 809 C CA . ALA A 1 102 ? 13.361 7.216 -11.697 1.00 86.56 102 ALA A CA 1
ATOM 810 C C . ALA A 1 102 ? 13.749 8.132 -12.869 1.00 86.56 102 ALA A C 1
ATOM 812 O O . ALA A 1 102 ? 13.211 9.230 -13.002 1.00 86.56 102 ALA A O 1
ATOM 813 N N . ASP A 1 103 ? 14.666 7.658 -13.715 1.00 81.12 103 ASP A N 1
ATOM 814 C CA . ASP A 1 103 ? 15.167 8.406 -14.877 1.00 81.12 103 ASP A CA 1
ATOM 815 C C . ASP A 1 103 ? 14.138 8.466 -16.019 1.00 81.12 103 ASP A C 1
ATOM 817 O O . ASP A 1 103 ? 13.889 9.527 -16.590 1.00 81.12 103 ASP A O 1
ATOM 821 N N . ASP A 1 104 ? 13.484 7.337 -16.303 1.00 85.12 104 ASP A N 1
ATOM 822 C CA . ASP A 1 104 ? 12.471 7.213 -17.349 1.00 85.12 104 ASP A CA 1
ATOM 823 C C . ASP A 1 104 ? 11.107 6.935 -16.715 1.00 85.12 104 ASP A C 1
ATOM 825 O O . ASP A 1 104 ? 10.897 5.886 -16.102 1.00 85.12 104 ASP A O 1
ATOM 829 N N . VAL A 1 105 ? 10.165 7.869 -16.851 1.00 90.94 105 VAL A N 1
ATOM 830 C CA . VAL A 1 105 ? 8.785 7.699 -16.378 1.00 90.94 105 VAL A CA 1
ATOM 831 C C . VAL A 1 105 ? 7.785 8.054 -17.470 1.00 90.94 105 VAL A C 1
ATOM 833 O O . VAL A 1 105 ? 7.910 9.065 -18.160 1.00 90.94 105 VAL A O 1
ATOM 836 N N . THR A 1 106 ? 6.752 7.229 -17.623 1.00 93.25 106 THR A N 1
ATOM 837 C CA . THR A 1 106 ? 5.643 7.529 -18.538 1.00 93.25 106 THR A CA 1
ATOM 838 C C . THR A 1 106 ? 4.766 8.657 -17.991 1.00 93.25 106 THR A C 1
ATOM 840 O O . THR A 1 106 ? 4.788 8.976 -16.801 1.00 93.25 106 THR A O 1
ATOM 843 N N . TRP A 1 107 ? 3.886 9.214 -18.829 1.00 91.50 107 TRP A N 1
ATOM 844 C CA . TRP A 1 107 ? 2.856 10.158 -18.369 1.00 91.50 107 TRP A CA 1
ATOM 845 C C . TRP A 1 107 ? 1.952 9.557 -17.274 1.00 91.50 107 TRP A C 1
ATOM 847 O O . TRP A 1 107 ? 1.489 10.265 -16.375 1.00 91.50 107 TRP A O 1
ATOM 857 N N . PHE A 1 108 ? 1.707 8.243 -17.336 1.00 90.62 108 PHE A N 1
ATOM 858 C CA . PHE A 1 108 ? 0.928 7.528 -16.333 1.00 90.62 108 PHE A CA 1
ATOM 859 C C . PHE A 1 108 ? 1.660 7.553 -14.987 1.00 90.62 108 PHE A C 1
ATOM 861 O O . PHE A 1 108 ? 1.092 7.994 -13.989 1.00 90.62 108 PHE A O 1
ATOM 868 N N . ALA A 1 109 ? 2.944 7.193 -14.969 1.00 88.69 109 ALA A N 1
ATOM 869 C CA . ALA A 1 109 ? 3.781 7.262 -13.775 1.00 88.69 109 ALA A CA 1
ATOM 870 C C . ALA A 1 109 ? 3.918 8.693 -13.229 1.00 88.69 109 ALA A C 1
ATOM 872 O O . ALA A 1 109 ? 3.768 8.901 -12.026 1.00 88.69 109 ALA A O 1
ATOM 873 N N . MET A 1 110 ? 4.103 9.691 -14.101 1.00 88.12 110 MET A N 1
ATOM 874 C CA . MET A 1 110 ? 4.200 11.105 -13.711 1.00 88.12 110 MET A CA 1
ATOM 875 C C . MET A 1 110 ? 2.959 11.620 -12.975 1.00 88.12 110 MET A C 1
ATOM 877 O O . MET A 1 110 ? 3.067 12.532 -12.162 1.00 88.12 110 MET A O 1
ATOM 881 N N . THR A 1 111 ? 1.777 11.069 -13.258 1.00 87.25 111 THR A N 1
ATOM 882 C CA . THR A 1 111 ? 0.531 11.484 -12.595 1.00 87.25 111 THR A CA 1
ATOM 883 C C . THR A 1 111 ? 0.199 10.618 -11.385 1.00 87.25 111 THR A C 1
ATOM 885 O O . THR A 1 111 ? -0.256 11.138 -10.366 1.00 87.25 111 THR A O 1
ATOM 888 N N . ALA A 1 112 ? 0.447 9.310 -11.469 1.00 87.38 112 ALA A N 1
ATOM 889 C CA . ALA A 1 112 ? 0.119 8.366 -10.410 1.00 87.38 112 ALA A CA 1
ATOM 890 C C . ALA A 1 112 ? 1.102 8.434 -9.228 1.00 87.38 112 ALA A C 1
ATOM 892 O O . ALA A 1 112 ? 0.662 8.501 -8.080 1.00 87.38 112 ALA A O 1
ATOM 893 N N . LEU A 1 113 ? 2.415 8.453 -9.486 1.00 86.56 113 LEU A N 1
ATOM 894 C CA . LEU A 1 113 ? 3.448 8.330 -8.446 1.00 86.56 113 LEU A CA 1
ATOM 895 C C . LEU A 1 113 ? 3.502 9.517 -7.474 1.00 86.56 113 LEU A C 1
ATOM 897 O O . LEU A 1 113 ? 3.605 9.288 -6.271 1.00 86.56 113 LEU A O 1
ATOM 901 N N . PRO A 1 114 ? 3.356 10.788 -7.898 1.00 87.62 114 PRO A N 1
ATOM 902 C CA . PRO A 1 114 ? 3.359 11.889 -6.934 1.00 87.62 114 PRO A CA 1
ATOM 903 C C . PRO A 1 114 ? 2.186 11.832 -5.949 1.00 87.62 114 PRO A C 1
ATOM 905 O O . PRO A 1 114 ? 2.247 12.448 -4.886 1.00 87.62 114 PRO A O 1
ATOM 908 N N . ALA A 1 115 ? 1.113 11.109 -6.288 1.00 89.06 115 ALA A N 1
ATOM 909 C CA . ALA A 1 115 ? -0.039 10.936 -5.418 1.00 89.06 115 ALA A CA 1
ATOM 910 C C . ALA A 1 115 ? 0.130 9.783 -4.414 1.00 89.06 115 ALA A C 1
ATOM 912 O O . ALA A 1 115 ? -0.462 9.855 -3.333 1.00 89.06 115 ALA A O 1
ATOM 913 N N . THR A 1 116 ? 0.921 8.743 -4.717 1.00 91.62 116 THR A N 1
ATOM 914 C CA . THR A 1 116 ? 1.020 7.544 -3.862 1.00 91.62 116 THR A CA 1
ATOM 915 C C . THR A 1 116 ? 1.595 7.874 -2.488 1.00 91.62 116 THR A C 1
ATOM 917 O O . THR A 1 116 ? 0.946 7.573 -1.48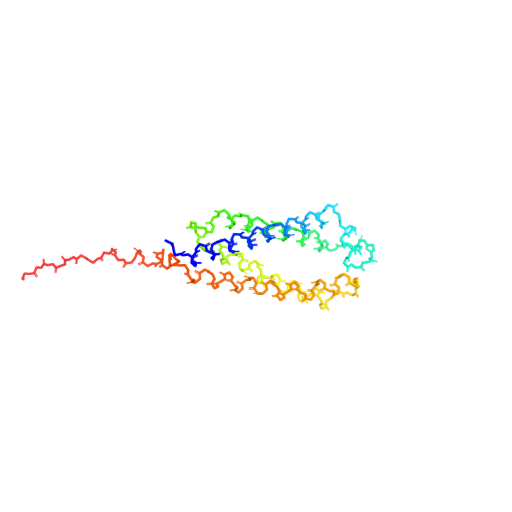3 1.00 91.62 116 THR A O 1
ATOM 920 N N . GLY A 1 117 ? 2.709 8.609 -2.430 1.00 92.75 117 GLY A N 1
ATOM 921 C CA . GLY A 1 117 ? 3.349 9.012 -1.171 1.00 92.75 117 GLY A CA 1
ATOM 922 C C . GLY A 1 117 ? 2.412 9.793 -0.236 1.00 92.75 117 GLY A C 1
ATOM 923 O O . GLY A 1 117 ? 2.183 9.373 0.905 1.00 92.75 117 GLY A O 1
ATOM 924 N N . PRO A 1 118 ? 1.795 10.901 -0.689 1.00 95.00 118 PRO A N 1
ATOM 925 C CA . PRO A 1 118 ? 0.810 11.641 0.098 1.00 95.00 118 PRO A CA 1
ATOM 926 C C . PRO A 1 118 ? -0.403 10.806 0.528 1.00 95.00 118 PRO A C 1
ATOM 928 O O . PRO A 1 118 ? -0.869 10.949 1.662 1.00 95.00 118 PRO A O 1
ATOM 931 N N . LEU A 1 119 ? -0.913 9.921 -0.336 1.00 95.75 119 LEU A N 1
ATOM 932 C CA . LEU A 1 119 ? -2.033 9.038 0.005 1.00 95.75 119 LEU A CA 1
ATOM 933 C C . LEU A 1 119 ? -1.641 8.026 1.086 1.00 95.75 119 LEU A C 1
ATOM 935 O O . LEU A 1 119 ? -2.380 7.856 2.058 1.00 95.75 119 LEU A O 1
ATOM 939 N N . ASN A 1 120 ? -0.463 7.418 0.975 1.00 97.19 120 ASN A N 1
ATOM 940 C CA . ASN A 1 120 ? 0.098 6.518 1.978 1.00 97.19 120 ASN A CA 1
ATOM 941 C C . ASN A 1 120 ? 0.264 7.225 3.337 1.00 97.19 120 ASN A C 1
ATOM 943 O O . ASN A 1 120 ? -0.203 6.719 4.366 1.00 97.19 120 ASN A O 1
ATOM 947 N N . ALA A 1 121 ? 0.807 8.447 3.344 1.00 97.62 121 ALA A N 1
ATOM 948 C CA . ALA A 1 121 ? 0.912 9.272 4.548 1.00 97.62 121 ALA A CA 1
ATOM 949 C C . ALA A 1 121 ? -0.463 9.575 5.169 1.00 97.62 121 ALA A C 1
ATOM 951 O O . ALA A 1 121 ? -0.668 9.404 6.378 1.00 97.62 121 ALA A O 1
ATOM 952 N N . LEU A 1 122 ? -1.428 9.979 4.336 1.00 98.06 122 LEU A N 1
ATOM 953 C CA . LEU A 1 122 ? -2.793 10.288 4.752 1.00 98.06 122 LEU A CA 1
ATOM 954 C C . LEU A 1 122 ? -3.491 9.066 5.359 1.00 98.06 122 LEU A C 1
ATOM 956 O O . LEU A 1 122 ? -4.101 9.174 6.428 1.00 98.06 122 LEU A O 1
ATOM 960 N N . PHE A 1 123 ? -3.402 7.905 4.707 1.00 98.31 123 PHE A N 1
ATOM 961 C CA . PHE A 1 123 ? -4.021 6.669 5.182 1.00 98.31 123 PHE A CA 1
ATOM 962 C C . PHE A 1 123 ? -3.385 6.184 6.482 1.00 98.31 123 PHE A C 1
ATOM 964 O O . PHE A 1 123 ? -4.115 5.852 7.422 1.00 98.31 123 PHE A O 1
ATOM 971 N N . GLY A 1 124 ? -2.053 6.218 6.584 1.00 98.06 124 GLY A N 1
ATOM 972 C CA . GLY A 1 124 ? -1.341 5.875 7.814 1.00 98.06 124 GLY A CA 1
ATOM 973 C C . GLY A 1 124 ? -1.751 6.771 8.984 1.00 98.06 124 GLY A C 1
ATOM 974 O O . GLY A 1 124 ? -2.187 6.286 10.034 1.00 98.06 124 GLY A O 1
ATOM 975 N N . TRP A 1 125 ? -1.724 8.090 8.784 1.00 98.31 125 TRP A N 1
ATOM 976 C CA . TRP A 1 125 ? -2.171 9.057 9.788 1.00 98.31 125 TRP A CA 1
ATOM 977 C C . TRP A 1 125 ? -3.634 8.847 10.197 1.00 98.31 125 TRP A C 1
ATOM 979 O O . TRP A 1 125 ? -3.969 8.851 11.389 1.00 98.31 125 TRP A O 1
ATOM 989 N N . TRP A 1 126 ? -4.523 8.638 9.225 1.00 98.31 126 TRP A N 1
ATOM 990 C CA . TRP A 1 126 ? -5.944 8.446 9.488 1.00 98.31 126 TRP A CA 1
ATOM 991 C C . TRP A 1 126 ? -6.212 7.174 10.301 1.00 98.31 126 TRP A C 1
ATOM 993 O O . TRP A 1 126 ? -6.998 7.220 11.253 1.00 98.31 126 TRP A O 1
ATOM 1003 N N . LEU A 1 127 ? -5.524 6.067 9.999 1.00 97.94 127 LEU A N 1
ATOM 1004 C CA . LEU A 1 127 ? -5.620 4.813 10.755 1.00 97.94 127 LEU A CA 1
ATOM 1005 C C . LEU A 1 127 ? -5.146 4.979 12.206 1.00 97.94 127 LEU A C 1
ATOM 1007 O O . LEU A 1 127 ? -5.825 4.509 13.124 1.00 97.94 127 LEU A O 1
ATOM 1011 N N . ILE A 1 128 ? -4.067 5.735 12.445 1.00 97.50 128 ILE A N 1
ATOM 1012 C CA . ILE A 1 128 ? -3.615 6.084 13.805 1.00 97.50 128 ILE A CA 1
ATOM 1013 C C . ILE A 1 128 ? -4.703 6.868 14.549 1.00 97.50 128 ILE A C 1
ATOM 1015 O O . ILE A 1 128 ? -4.998 6.591 15.717 1.00 97.50 128 ILE A O 1
ATOM 1019 N N . ARG A 1 129 ? -5.353 7.838 13.891 1.00 96.19 129 ARG A N 1
ATOM 1020 C CA . ARG A 1 129 ? -6.465 8.582 14.509 1.00 96.19 129 ARG A CA 1
ATOM 1021 C C . ARG A 1 129 ? -7.675 7.695 14.778 1.00 96.19 129 ARG A C 1
ATOM 1023 O O . ARG A 1 129 ? -8.315 7.861 15.817 1.00 96.19 129 ARG A O 1
ATOM 1030 N N . ALA A 1 130 ? -7.991 6.773 13.874 1.00 95.00 130 ALA A N 1
ATOM 1031 C CA . ALA A 1 130 ? -9.073 5.813 14.048 1.00 95.00 130 ALA A CA 1
ATOM 1032 C C . ALA A 1 130 ? -8.811 4.878 15.240 1.00 95.00 130 ALA A C 1
ATOM 1034 O O . ALA A 1 130 ? -9.723 4.641 16.035 1.00 95.00 130 ALA A O 1
ATOM 1035 N N . TRP A 1 131 ? -7.563 4.433 15.416 1.00 94.8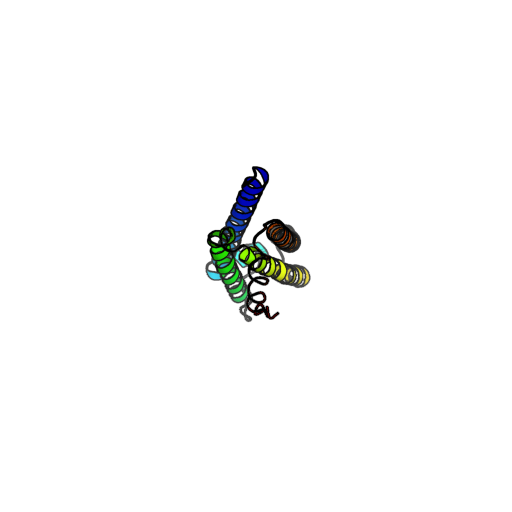1 131 TRP A N 1
ATOM 1036 C CA . TRP A 1 131 ? -7.128 3.646 16.569 1.00 94.81 131 TRP A CA 1
ATOM 1037 C C . TRP A 1 131 ? -7.304 4.403 17.894 1.00 94.81 131 TRP A C 1
ATOM 1039 O O . TRP A 1 131 ? -7.921 3.876 18.821 1.00 94.81 131 TRP A O 1
ATOM 1049 N N . LYS A 1 132 ? -6.860 5.669 17.966 1.00 92.94 132 LYS A N 1
ATOM 1050 C CA . LYS A 1 132 ? -6.998 6.512 19.175 1.00 92.94 132 LYS A CA 1
ATOM 1051 C C . LYS A 1 132 ? -8.454 6.748 19.595 1.00 92.94 132 LYS A C 1
ATOM 1053 O O . LYS A 1 132 ? -8.723 6.976 20.768 1.00 92.94 132 LYS A O 1
ATOM 1058 N N . ARG A 1 133 ? -9.398 6.718 18.648 1.00 88.94 133 ARG A N 1
ATOM 1059 C CA . ARG A 1 133 ? -10.826 6.981 18.904 1.00 88.94 133 ARG A CA 1
ATOM 1060 C C . ARG A 1 133 ? -11.588 5.786 19.479 1.00 88.94 133 ARG A C 1
ATOM 1062 O O . ARG A 1 133 ? -12.735 5.969 19.877 1.00 88.94 133 ARG A O 1
ATOM 1069 N N . ARG A 1 134 ? -11.012 4.577 19.512 1.00 82.50 134 ARG A N 1
ATOM 1070 C CA . ARG A 1 134 ? -11.708 3.388 20.027 1.00 82.50 134 ARG A CA 1
ATOM 1071 C C . ARG A 1 134 ? -11.297 3.069 21.474 1.00 82.50 134 ARG A C 1
ATOM 1073 O O . ARG A 1 134 ? -10.134 2.743 21.706 1.00 82.50 134 ARG A O 1
ATOM 1080 N N . PRO A 1 135 ? -12.230 3.114 22.448 1.00 56.50 135 PRO A N 1
ATOM 1081 C CA . PRO A 1 135 ? -11.951 2.748 23.833 1.00 56.50 135 PRO A CA 1
ATOM 1082 C C . PRO A 1 135 ? -11.805 1.224 23.942 1.00 56.50 135 PRO A C 1
ATOM 1084 O O . PRO A 1 135 ? -12.775 0.482 23.828 1.00 56.50 135 PRO A O 1
ATOM 1087 N N . GLY A 1 136 ? -10.572 0.768 24.131 1.00 57.97 136 GLY A N 1
ATOM 1088 C CA . GLY A 1 136 ? -10.187 -0.647 24.226 1.00 57.97 136 GLY A CA 1
ATOM 1089 C C . GLY A 1 136 ? -8.668 -0.823 24.162 1.00 57.97 136 GLY A C 1
ATOM 1090 O O . GLY A 1 136 ? -8.117 -1.706 24.808 1.00 57.97 136 GLY A O 1
ATOM 1091 N N . SER A 1 137 ? -7.987 0.112 23.494 1.00 53.59 137 SER A N 1
ATOM 1092 C CA . SER A 1 137 ? -6.533 0.146 23.298 1.00 53.59 137 SER A CA 1
ATOM 1093 C C . SER A 1 137 ? -5.720 0.299 24.592 1.00 53.59 137 SER A C 1
ATOM 1095 O O . SER A 1 137 ? -4.564 -0.102 24.635 1.00 53.59 137 SER A O 1
ATOM 1097 N N . SER A 1 138 ? -6.314 0.862 25.652 1.00 50.88 138 SER A N 1
ATOM 1098 C CA . SER A 1 138 ? -5.623 1.190 26.911 1.00 50.88 138 SER A CA 1
ATOM 1099 C C . SER A 1 138 ? -5.797 0.146 28.021 1.00 50.88 138 SER A C 1
ATOM 1101 O O . SER A 1 138 ? -5.133 0.244 29.048 1.00 50.88 138 SER A O 1
ATOM 1103 N N . ARG A 1 139 ? -6.702 -0.836 27.870 1.00 50.38 139 ARG A N 1
ATOM 1104 C CA . ARG A 1 139 ? -7.039 -1.762 28.974 1.00 50.38 139 ARG A CA 1
ATOM 1105 C C . ARG A 1 139 ? -6.109 -2.969 29.093 1.00 50.38 139 ARG A C 1
ATOM 1107 O O . ARG A 1 139 ? -6.083 -3.569 30.154 1.00 50.38 139 ARG A O 1
ATOM 1114 N N . LEU A 1 140 ? -5.322 -3.290 28.065 1.00 53.19 140 LEU A N 1
ATOM 1115 C CA . LEU A 1 140 ? -4.412 -4.446 28.090 1.00 53.19 140 LEU A CA 1
ATOM 1116 C C . LEU A 1 140 ? -3.051 -4.165 28.752 1.00 53.19 140 LEU A C 1
ATOM 1118 O O . LEU A 1 140 ? -2.332 -5.109 29.040 1.00 53.19 140 LEU A O 1
ATOM 1122 N N . HIS A 1 141 ? -2.693 -2.903 29.016 1.00 52.19 141 HIS A N 1
ATOM 1123 C CA . HIS A 1 141 ? -1.420 -2.539 29.670 1.00 52.19 141 HIS A CA 1
ATOM 1124 C C . HIS A 1 141 ? -1.579 -2.039 31.118 1.00 52.19 141 HIS A C 1
ATOM 1126 O O . HIS A 1 141 ? -0.585 -1.784 31.787 1.00 52.19 141 HIS A O 1
ATOM 1132 N N . GLY A 1 142 ? -2.812 -1.885 31.617 1.00 47.34 142 GLY A N 1
ATOM 1133 C CA . GLY A 1 142 ? -3.080 -1.313 32.946 1.00 47.34 142 GLY A CA 1
ATOM 1134 C C . GLY A 1 142 ? -3.587 -2.298 34.003 1.00 47.34 142 GLY A C 1
ATOM 1135 O O . GLY A 1 142 ? -3.749 -1.904 35.154 1.00 47.34 142 GLY A O 1
ATOM 1136 N N . SER A 1 143 ? -3.878 -3.551 33.643 1.00 51.34 143 SER A N 1
ATOM 1137 C CA . SER A 1 143 ? -4.554 -4.504 34.539 1.00 51.34 143 SER A CA 1
ATOM 1138 C C . SER A 1 143 ? -3.641 -5.534 35.211 1.00 51.34 143 SER A C 1
ATOM 1140 O O . SER A 1 143 ? -4.137 -6.306 36.020 1.00 51.34 143 SER A O 1
ATOM 1142 N N . SER A 1 144 ? -2.331 -5.550 34.936 1.00 50.41 144 SER A N 1
ATOM 1143 C CA . SER A 1 144 ? -1.387 -6.501 35.555 1.00 50.41 144 SER A CA 1
ATOM 1144 C C . SER A 1 144 ? -0.604 -5.946 36.755 1.00 50.41 144 SER A C 1
ATOM 1146 O O . SER A 1 144 ? 0.275 -6.630 37.260 1.00 50.41 144 SER A O 1
ATOM 1148 N N . LEU A 1 145 ? -0.899 -4.727 37.227 1.00 54.72 145 LEU A N 1
ATOM 1149 C CA . LEU A 1 145 ? -0.193 -4.089 38.357 1.00 54.72 145 LEU A CA 1
ATOM 1150 C C . LEU A 1 145 ? -1.101 -3.777 39.567 1.00 54.72 145 LEU A C 1
ATOM 1152 O O . LEU A 1 145 ? -0.737 -2.974 40.421 1.00 54.72 145 LEU A O 1
ATOM 1156 N N . ARG A 1 146 ? -2.301 -4.372 39.651 1.00 53.25 146 ARG A N 1
ATOM 1157 C CA . ARG A 1 146 ? -3.267 -4.128 40.750 1.00 53.25 146 ARG A CA 1
ATOM 1158 C C . ARG A 1 146 ? -3.860 -5.394 41.389 1.00 53.25 146 ARG A C 1
ATOM 1160 O O . ARG A 1 146 ? -4.999 -5.392 41.841 1.00 53.25 146 ARG A O 1
ATOM 1167 N N . ALA A 1 147 ? -3.066 -6.448 41.455 1.00 55.91 147 ALA A N 1
ATOM 1168 C CA . ALA A 1 147 ? -3.167 -7.510 42.452 1.00 55.91 147 ALA A CA 1
ATOM 1169 C C . ALA A 1 147 ? -1.707 -7.696 42.878 1.00 55.91 147 ALA A C 1
ATOM 1171 O O . ALA A 1 147 ? -0.892 -8.072 42.052 1.00 55.91 147 ALA A O 1
ATOM 1172 N N . ASP A 1 148 ? -1.223 -7.093 43.958 1.00 54.38 148 ASP A N 1
ATOM 1173 C CA . ASP A 1 148 ? -1.474 -7.528 45.321 1.00 54.38 148 ASP A CA 1
ATOM 1174 C C . ASP A 1 148 ? -1.122 -6.381 46.279 1.00 54.38 148 ASP A C 1
ATOM 1176 O O . ASP A 1 148 ? 0.037 -5.993 46.410 1.00 54.38 148 ASP A O 1
ATOM 1180 N N . ALA A 1 149 ? -2.114 -5.823 46.967 1.00 56.00 149 ALA A N 1
ATOM 1181 C CA . ALA A 1 149 ? -1.867 -5.101 48.209 1.00 56.00 149 ALA A CA 1
ATOM 1182 C C . ALA A 1 149 ? -2.622 -5.871 49.295 1.00 56.00 149 ALA A C 1
ATOM 1184 O O . ALA A 1 149 ? -3.855 -5.809 49.320 1.00 56.00 149 ALA A O 1
ATOM 1185 N N . PRO A 1 150 ? -1.935 -6.666 50.136 1.00 60.59 150 PRO A N 1
ATOM 1186 C CA . PRO A 1 150 ? -2.597 -7.360 51.224 1.00 60.59 150 PRO A CA 1
ATOM 1187 C C . PRO A 1 150 ? -3.169 -6.324 52.190 1.00 60.59 150 PRO A C 1
ATOM 1189 O O . PRO A 1 150 ? -2.483 -5.395 52.618 1.00 60.59 150 PRO A O 1
ATOM 1192 N N . ALA A 1 151 ? -4.449 -6.487 52.515 1.00 60.91 151 ALA A N 1
ATOM 1193 C CA . ALA A 1 151 ? -5.118 -5.723 53.550 1.00 60.91 151 ALA A CA 1
ATOM 1194 C C . ALA A 1 151 ? -4.481 -6.061 54.905 1.00 60.91 151 ALA A C 1
ATOM 1196 O O . ALA A 1 151 ? -4.861 -7.030 55.559 1.00 60.91 151 ALA A O 1
ATOM 1197 N N . SER A 1 152 ? -3.498 -5.271 55.331 1.00 61.19 152 SER A N 1
ATOM 1198 C CA . SER A 1 152 ? -3.037 -5.269 56.715 1.00 61.19 152 SER A CA 1
ATOM 1199 C C . SER A 1 152 ? -4.071 -4.529 57.564 1.00 61.19 152 SER A C 1
ATOM 1201 O O . SER A 1 152 ? -3.959 -3.328 57.809 1.00 61.19 152 SER A O 1
ATOM 1203 N N . GLY A 1 153 ? -5.118 -5.249 57.958 1.00 62.31 153 GLY A N 1
ATOM 1204 C CA . GLY A 1 153 ? -5.943 -4.895 59.102 1.00 62.31 153 GLY A CA 1
ATOM 1205 C C . GLY A 1 153 ? -5.430 -5.637 60.327 1.00 62.31 153 GLY A C 1
ATOM 1206 O O . GLY A 1 153 ? -5.542 -6.852 60.352 1.00 62.31 153 GLY A O 1
ATOM 1207 N N . LEU A 1 154 ? -4.890 -4.907 61.300 1.00 58.78 154 LEU A N 1
ATOM 1208 C CA . LEU A 1 154 ? -4.741 -5.255 62.721 1.00 58.78 154 LEU A CA 1
ATOM 1209 C C . LEU A 1 154 ? -4.627 -3.886 63.427 1.00 58.78 154 LEU A C 1
ATOM 1211 O O . LEU A 1 154 ? -3.733 -3.113 63.093 1.00 58.78 154 LEU A O 1
ATOM 1215 N N . SER A 1 155 ? -5.717 -3.411 64.040 1.00 62.59 155 SER A N 1
ATOM 1216 C CA . SER A 1 155 ? -6.085 -3.579 65.463 1.00 62.59 155 SER A CA 1
ATOM 1217 C C . SER A 1 155 ? -5.354 -2.594 66.367 1.00 62.59 155 SER A C 1
ATOM 1219 O O . SER A 1 155 ? -4.122 -2.754 66.494 1.00 62.59 155 SER A O 1
#

Nearest PDB structures (foldseek):
  2lkh-assembly1_A  TM=4.038E-01  e=4.788E+00  Torpedo marmorata
  7tjy-assembly1_T  TM=2.804E-01  e=1.818E+00  Saccharomyces cerevisiae
  2lkg-assembly1_A  TM=3.804E-01  e=5.332E+00  Torpedo marmorata
  9evd-assembly1_M  TM=2.489E-01  e=4.537E+00  Polytomella sp. Pringsheim 198.80
  8xty-assembly1_A  TM=3.077E-01  e=9.636E+00  Aequorea victoria

Mean predicted aligned error: 7.24 Å

Radius of gyration: 21.37 Å; Cα contacts (8 Å, |Δi|>4): 132; chains: 1; bounding box: 44×24×87 Å

pLDDT: mean 89.06, std 14.24, range [47.34, 98.69]

Foldseek 3Di:
DDPVLVVLVVVLLVVLVVLLVVLVVLLCCLPPPVQVVCCQFFVDGDDDPPCPSVVVSVLSVVLSVLSVCCSPCCVVPVCSLLVNLVSLQVVLVVLVCCVVPRPGTDPNNVPPSVVSNVVSNVSSVVSVVSSVPDPPVPPVPPPPPPPDDDPPDDD